Protein AF-T1JDV1-F1 (afdb_monomer)

InterPro domains:
  IPR020338 SMN complex, gem-associated protein 7 [PF11095] (2-60)
  IPR020338 SMN complex, gem-associated protein 7 [PTHR14679] (3-60)

Foldseek 3Di:
DQPQAQFWKWFQFPPRAIKIWGFHDADPVRQWTWTAQIQDPVGTDGTDIDGCNGTPDMDTDD

Organism: Strigamia maritima (NCBI:txid126957)

Mean predicted aligned error: 3.44 Å

Secondary structure (DSSP, 8-state):
--S-TTEEEEEEESTT-EEEEEEEEE-TTSSEEEEEEEEETTEEEEEEEEEGGGEEEEEE--

Structure (mmCIF, N/CA/C/O backbone):
data_AF-T1JDV1-F1
#
_entry.id   AF-T1JDV1-F1
#
loop_
_atom_site.group_PDB
_atom_site.id
_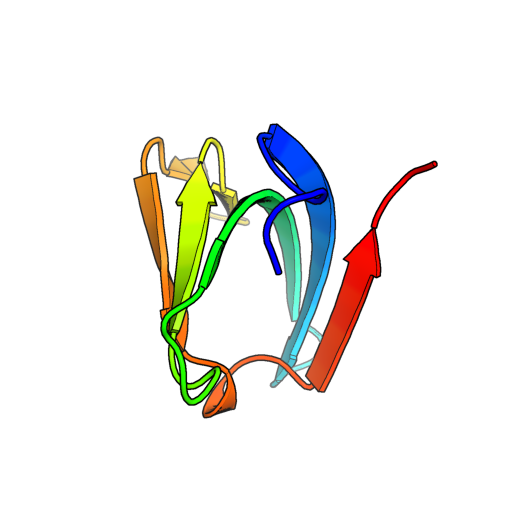atom_site.type_symbol
_atom_site.label_atom_id
_atom_site.label_alt_id
_atom_site.label_comp_id
_atom_site.label_asym_id
_atom_site.label_entity_id
_atom_site.label_seq_id
_atom_site.pdbx_PDB_ins_code
_atom_site.Cartn_x
_atom_site.Cartn_y
_atom_site.Cartn_z
_atom_site.occupancy
_atom_site.B_iso_or_equiv
_atom_site.auth_seq_id
_atom_site.auth_comp_id
_atom_site.auth_asym_id
_atom_site.auth_atom_id
_atom_site.pdbx_PDB_model_num
ATOM 1 N N . MET A 1 1 ? 1.233 7.695 -12.764 1.00 58.91 1 MET A N 1
ATOM 2 C CA . MET A 1 1 ? 1.994 8.180 -11.592 1.00 58.91 1 MET A CA 1
ATOM 3 C C . MET A 1 1 ? 3.494 7.979 -11.818 1.00 58.91 1 MET A C 1
ATOM 5 O O . MET A 1 1 ? 4.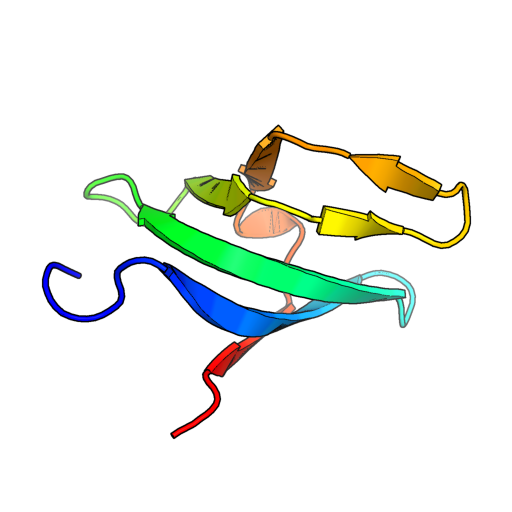031 6.970 -11.399 1.00 58.91 1 MET A O 1
ATOM 9 N N . THR A 1 2 ? 4.180 8.882 -12.523 1.00 55.56 2 THR A N 1
ATOM 10 C CA . THR A 1 2 ? 5.612 8.713 -12.876 1.00 55.56 2 THR A CA 1
ATOM 11 C C . THR A 1 2 ? 6.588 9.359 -11.882 1.00 55.56 2 THR A C 1
ATOM 13 O O . THR A 1 2 ? 7.781 9.097 -11.952 1.00 55.56 2 THR A O 1
ATOM 16 N N . SER A 1 3 ? 6.098 10.179 -10.943 1.00 64.44 3 SER A N 1
ATOM 17 C CA . SER A 1 3 ? 6.920 10.952 -9.990 1.00 64.44 3 SER A CA 1
ATOM 18 C C . SER A 1 3 ? 6.994 10.352 -8.573 1.00 64.44 3 SER A C 1
ATOM 20 O O . SER A 1 3 ? 7.542 10.988 -7.676 1.00 64.44 3 SER A O 1
ATOM 22 N N . LEU A 1 4 ? 6.413 9.173 -8.336 1.00 68.00 4 LEU A N 1
ATOM 23 C CA . LEU A 1 4 ? 6.270 8.595 -6.987 1.00 68.00 4 LEU A CA 1
ATOM 24 C C . LEU A 1 4 ? 7.279 7.486 -6.675 1.00 68.00 4 LEU A C 1
ATOM 26 O O . LEU A 1 4 ? 7.137 6.816 -5.659 1.00 68.00 4 LEU A O 1
ATOM 30 N N . ASN A 1 5 ? 8.273 7.290 -7.540 1.00 75.69 5 ASN A N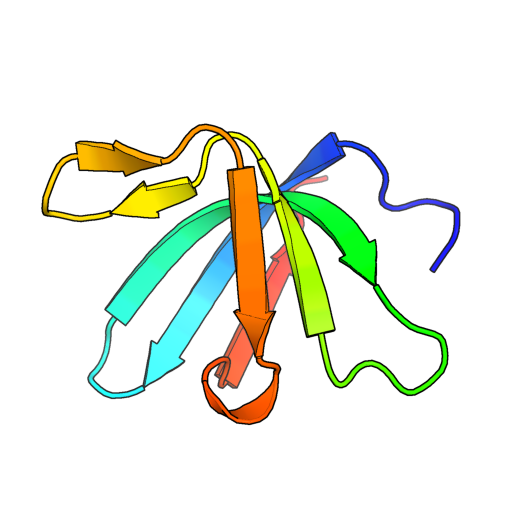 1
ATOM 31 C CA . ASN A 1 5 ? 9.173 6.147 -7.459 1.00 75.69 5 ASN A CA 1
ATOM 32 C C . ASN A 1 5 ? 9.961 6.133 -6.144 1.00 75.69 5 ASN A C 1
ATOM 34 O O . ASN A 1 5 ? 10.609 7.116 -5.784 1.00 75.69 5 ASN A O 1
ATOM 38 N N . ASP A 1 6 ? 9.913 4.981 -5.479 1.00 83.62 6 ASP A N 1
ATOM 39 C CA . ASP A 1 6 ? 10.640 4.639 -4.257 1.00 83.62 6 ASP A CA 1
ATOM 40 C C . ASP A 1 6 ? 10.386 5.621 -3.095 1.00 83.62 6 ASP A C 1
ATOM 42 O O . ASP A 1 6 ? 11.242 5.845 -2.239 1.00 83.62 6 ASP A O 1
ATOM 46 N N . LYS A 1 7 ? 9.183 6.210 -3.044 1.00 89.06 7 LYS A N 1
ATOM 47 C CA . LYS A 1 7 ? 8.763 7.057 -1.924 1.00 89.06 7 LYS A CA 1
ATOM 48 C C . LYS A 1 7 ? 8.180 6.215 -0.796 1.00 89.06 7 LYS A C 1
ATOM 50 O O . LYS A 1 7 ? 7.221 5.460 -0.997 1.00 89.06 7 LYS A O 1
ATOM 55 N N . ALA A 1 8 ? 8.711 6.411 0.410 1.00 94.62 8 ALA A N 1
ATOM 56 C CA . ALA A 1 8 ? 8.163 5.828 1.625 1.00 94.62 8 ALA A CA 1
ATOM 57 C C . ALA A 1 8 ? 6.682 6.212 1.761 1.00 94.62 8 ALA A C 1
ATOM 59 O O . ALA A 1 8 ? 6.305 7.387 1.738 1.00 94.62 8 ALA A O 1
ATOM 60 N N . THR A 1 9 ? 5.831 5.196 1.848 1.00 95.88 9 THR A N 1
ATOM 61 C CA . THR A 1 9 ? 4.381 5.348 1.804 1.00 95.88 9 THR A CA 1
ATOM 62 C C . THR A 1 9 ? 3.742 4.507 2.899 1.00 95.88 9 THR A C 1
ATOM 64 O O . THR A 1 9 ? 4.071 3.338 3.111 1.00 95.88 9 THR A O 1
ATOM 67 N N . THR A 1 10 ? 2.804 5.114 3.622 1.00 96.94 10 THR A N 1
ATOM 68 C CA . THR A 1 10 ? 1.962 4.415 4.595 1.00 96.94 10 THR A CA 1
ATOM 69 C C . THR A 1 10 ? 0.630 4.073 3.944 1.00 96.94 10 THR A C 1
ATOM 71 O O . THR A 1 10 ? -0.060 4.970 3.464 1.00 96.94 10 THR A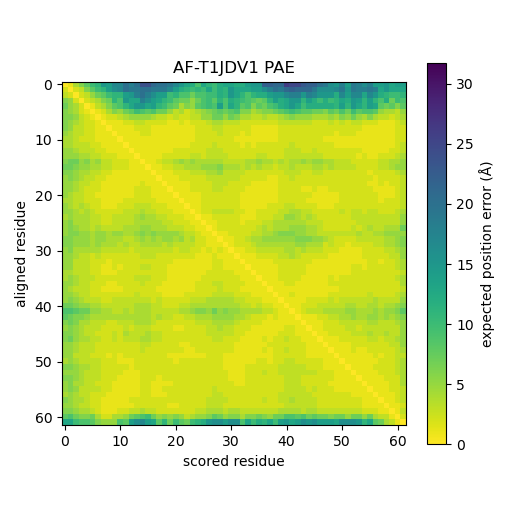 O 1
ATOM 74 N N . PHE A 1 11 ? 0.250 2.799 3.971 1.00 97.00 11 PHE A N 1
ATOM 75 C CA . PHE A 1 11 ? -1.018 2.299 3.452 1.00 97.00 11 PHE A CA 1
ATOM 76 C C . PHE A 1 11 ? -1.939 1.964 4.623 1.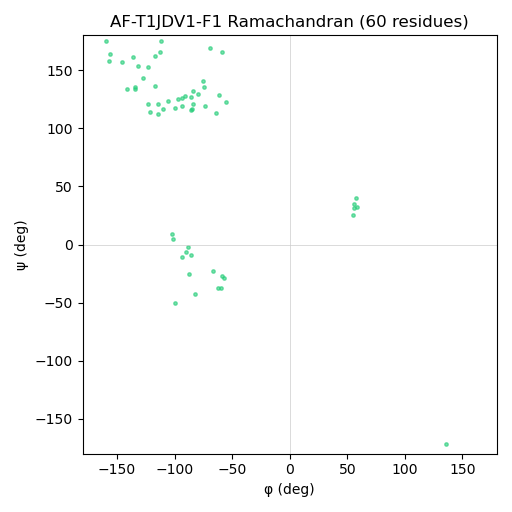00 97.00 11 PHE A C 1
ATOM 78 O O . PHE A 1 11 ? -1.580 1.178 5.504 1.00 97.00 11 PHE A O 1
ATOM 85 N N . ASN A 1 12 ? -3.122 2.569 4.627 1.00 97.19 12 ASN A N 1
ATOM 86 C CA . ASN A 1 12 ? -4.215 2.206 5.517 1.00 97.19 12 ASN A CA 1
ATOM 87 C C . ASN A 1 12 ? -5.104 1.211 4.771 1.00 97.19 12 ASN A C 1
ATOM 89 O O . ASN A 1 12 ? -5.639 1.535 3.711 1.00 97.19 12 ASN A O 1
ATOM 93 N N . MET A 1 13 ? -5.237 0.012 5.316 1.00 96.19 13 MET A N 1
ATOM 94 C CA . MET A 1 13 ? -5.959 -1.118 4.740 1.00 96.19 13 MET A CA 1
ATOM 95 C C . MET A 1 13 ? -7.209 -1.429 5.574 1.00 96.19 13 MET A C 1
ATOM 97 O O . MET A 1 13 ? -7.433 -0.823 6.627 1.00 96.19 13 MET A O 1
ATOM 101 N N . HIS A 1 14 ? -8.026 -2.374 5.110 1.00 95.56 14 HIS A N 1
ATOM 102 C CA . HIS A 1 14 ? -9.153 -2.897 5.893 1.00 95.56 14 HIS A CA 1
ATOM 103 C C . HIS A 1 14 ? -8.697 -3.505 7.229 1.00 95.56 14 HIS A C 1
ATOM 105 O O . HIS A 1 14 ? -7.506 -3.726 7.465 1.00 95.56 14 HIS A O 1
ATOM 111 N N . GLU A 1 15 ? -9.650 -3.739 8.132 1.00 94.88 15 GLU A N 1
ATOM 112 C CA . GLU A 1 15 ? -9.389 -4.298 9.470 1.00 94.88 15 GLU A CA 1
ATOM 113 C C . GLU A 1 15 ? -8.409 -3.462 10.313 1.00 94.88 15 GLU A C 1
ATOM 115 O O . GLU A 1 15 ? -7.626 -3.991 11.100 1.00 94.88 15 GLU A O 1
ATOM 120 N N . ASN A 1 16 ? -8.416 -2.134 10.125 1.00 92.12 16 ASN A N 1
ATOM 121 C CA . ASN A 1 16 ? -7.515 -1.191 10.802 1.00 92.12 16 ASN A CA 1
ATOM 122 C C . ASN A 1 16 ? -6.019 -1.543 10.626 1.00 92.12 16 ASN A C 1
ATOM 124 O O . ASN A 1 16 ? -5.172 -1.190 11.452 1.00 92.12 16 ASN A O 1
ATOM 128 N N . THR A 1 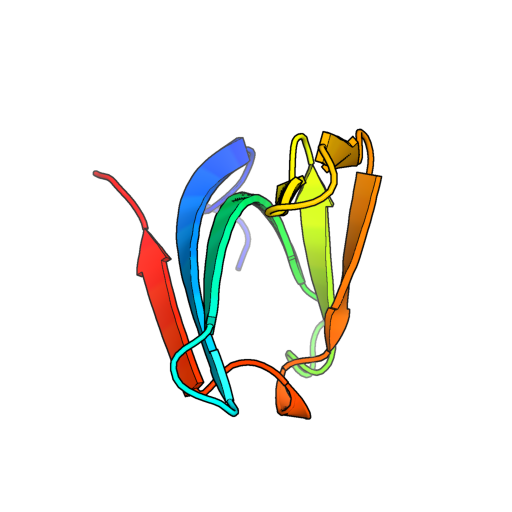17 ? -5.685 -2.247 9.541 1.00 94.75 17 THR A N 1
ATOM 129 C CA . THR A 1 17 ? -4.314 -2.648 9.239 1.00 94.75 17 THR A CA 1
ATOM 130 C C . THR A 1 17 ? -3.557 -1.472 8.637 1.00 94.75 17 THR A C 1
ATOM 132 O O . THR A 1 17 ? -4.005 -0.841 7.681 1.00 94.75 17 THR A O 1
ATOM 135 N N . LYS A 1 18 ? -2.375 -1.175 9.182 1.00 96.31 18 LYS A N 1
ATOM 136 C CA . LYS A 1 18 ? -1.488 -0.127 8.673 1.00 96.31 18 LYS A CA 1
ATOM 137 C C . LYS A 1 18 ? -0.130 -0.721 8.345 1.00 96.31 18 LYS A C 1
ATOM 139 O O . LYS A 1 18 ? 0.539 -1.254 9.228 1.00 96.31 18 LYS A O 1
ATOM 144 N N . VAL A 1 19 ? 0.281 -0.595 7.089 1.00 96.56 19 VAL A N 1
ATOM 145 C CA . VAL A 1 19 ? 1.567 -1.107 6.599 1.00 96.56 19 VAL A CA 1
ATOM 146 C C . VAL A 1 19 ? 2.385 0.013 5.973 1.00 96.56 19 VAL A C 1
ATOM 148 O O . VAL A 1 19 ? 1.843 1.009 5.492 1.00 96.56 19 VAL A O 1
ATOM 151 N N . ARG A 1 20 ? 3.708 -0.137 5.999 1.00 97.19 20 ARG A N 1
ATOM 152 C CA . ARG A 1 20 ? 4.650 0.796 5.370 1.00 97.19 20 ARG A CA 1
ATOM 153 C C . ARG A 1 20 ? 5.411 0.081 4.271 1.00 97.19 20 ARG A C 1
ATOM 155 O O . ARG A 1 20 ? 5.838 -1.050 4.481 1.00 97.19 20 ARG A O 1
ATOM 162 N N . ALA A 1 21 ? 5.573 0.735 3.131 1.00 96.81 21 ALA A N 1
ATOM 163 C CA . ALA A 1 21 ? 6.361 0.232 2.015 1.00 96.81 21 ALA A CA 1
ATOM 164 C C . ALA A 1 21 ? 6.846 1.394 1.144 1.00 96.81 21 ALA A C 1
ATOM 166 O O . ALA A 1 21 ? 6.291 2.492 1.204 1.00 96.81 21 ALA A O 1
ATOM 167 N N . ASP A 1 22 ? 7.834 1.137 0.299 1.00 95.38 22 ASP A N 1
ATOM 168 C CA . ASP A 1 22 ? 8.263 2.083 -0.725 1.00 95.38 22 ASP A CA 1
ATOM 169 C C . ASP A 1 22 ? 7.365 1.893 -1.946 1.00 95.38 22 ASP A C 1
ATOM 171 O O . ASP A 1 22 ? 7.337 0.809 -2.537 1.00 95.38 22 ASP A O 1
ATOM 175 N N . LEU A 1 23 ? 6.590 2.919 -2.300 1.00 94.00 23 LEU A N 1
ATOM 176 C CA . LEU A 1 23 ? 5.746 2.882 -3.489 1.00 94.00 23 LEU A CA 1
ATOM 177 C C . LEU A 1 23 ? 6.638 3.021 -4.720 1.00 94.00 23 LEU A C 1
ATOM 179 O O . LEU A 1 23 ? 7.322 4.024 -4.883 1.00 94.00 23 LEU A O 1
ATOM 183 N N . CYS A 1 24 ? 6.641 2.017 -5.589 1.00 92.75 24 CYS A N 1
ATOM 184 C CA . CYS A 1 24 ? 7.480 2.021 -6.781 1.00 92.75 24 CYS A CA 1
ATOM 185 C C . CYS A 1 24 ? 6.680 2.427 -8.016 1.00 92.75 24 CYS A C 1
ATOM 187 O O . CYS A 1 24 ? 7.104 3.302 -8.761 1.00 92.75 24 CYS A O 1
ATOM 189 N N . SER A 1 25 ? 5.530 1.791 -8.246 1.00 91.69 25 SER A N 1
ATOM 190 C CA . SER A 1 25 ? 4.683 2.070 -9.407 1.00 91.69 25 SER A CA 1
ATOM 191 C C . SER A 1 25 ? 3.244 1.599 -9.191 1.00 91.69 25 SER A C 1
ATOM 193 O O . SER A 1 25 ? 2.909 0.981 -8.180 1.00 91.69 25 SER A O 1
ATOM 195 N N . CYS A 1 26 ? 2.382 1.896 -10.157 1.00 91.44 26 CYS A N 1
ATOM 196 C CA . CYS A 1 26 ? 1.044 1.333 -10.275 1.00 91.44 26 CYS A CA 1
ATOM 197 C C . CYS A 1 26 ? 0.781 0.947 -11.733 1.00 91.44 26 CYS A C 1
ATOM 199 O O . CYS A 1 26 ? 1.459 1.448 -12.638 1.00 91.44 26 CYS A O 1
ATOM 201 N N . ASP A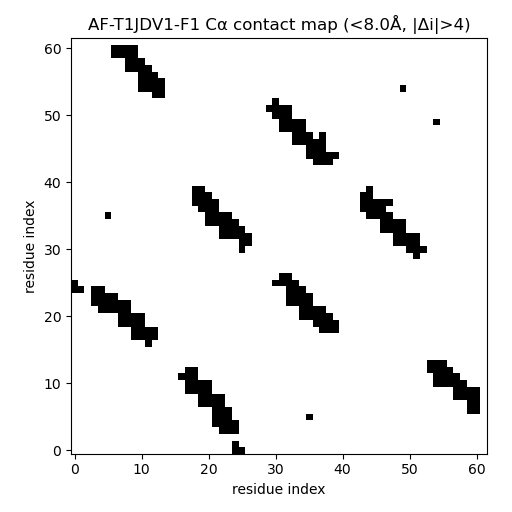 1 27 ? -0.208 0.091 -11.964 1.00 91.12 27 ASP A N 1
ATOM 202 C CA . ASP A 1 27 ? -0.771 -0.081 -13.303 1.00 91.12 27 ASP A CA 1
ATOM 203 C C . ASP A 1 27 ? -1.561 1.169 -13.745 1.00 91.12 27 ASP A C 1
ATOM 205 O O . ASP A 1 27 ? -1.774 2.110 -12.974 1.00 91.12 27 ASP A O 1
ATOM 209 N N . VAL A 1 28 ? -1.934 1.220 -15.028 1.00 88.88 28 VAL A N 1
ATOM 210 C CA . VAL A 1 28 ? -2.597 2.391 -15.635 1.00 88.88 28 VAL A CA 1
ATOM 211 C C . VAL A 1 28 ? -3.950 2.666 -14.978 1.00 88.88 28 VAL A C 1
ATOM 213 O O . VAL A 1 28 ? -4.285 3.824 -14.734 1.00 88.88 28 VAL A O 1
ATOM 216 N N . ASP A 1 29 ? -4.669 1.599 -14.634 1.00 92.81 29 ASP A N 1
ATOM 217 C CA . ASP A 1 29 ? -6.011 1.657 -14.050 1.00 92.81 29 ASP A CA 1
ATOM 218 C C . ASP A 1 29 ? -6.000 1.749 -12.514 1.00 92.81 29 ASP A C 1
ATOM 220 O O . ASP A 1 29 ? -7.051 1.867 -11.887 1.00 92.81 29 ASP A O 1
ATOM 224 N N . VAL A 1 30 ? -4.814 1.729 -11.894 1.00 89.56 30 VAL A N 1
ATOM 225 C CA . VAL A 1 30 ? -4.606 1.829 -10.441 1.00 89.56 30 VAL A CA 1
ATOM 226 C C . VAL A 1 30 ? -5.353 0.726 -9.671 1.00 89.56 30 VAL A C 1
ATOM 228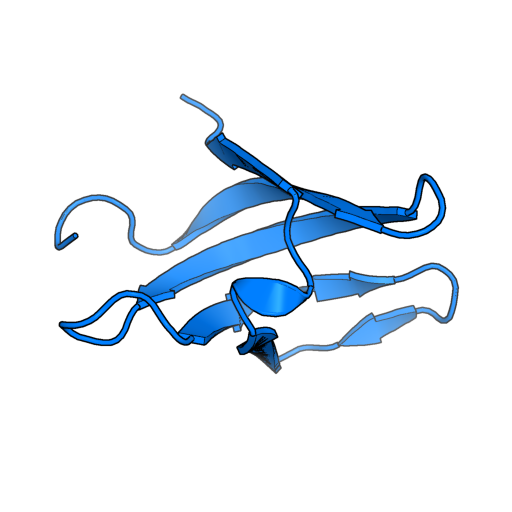 O O . VAL A 1 30 ? -5.926 0.944 -8.604 1.00 89.56 30 VAL A O 1
ATOM 231 N N . LEU A 1 31 ? -5.343 -0.491 -10.208 1.00 94.69 31 LEU A N 1
ATOM 232 C CA . LEU A 1 31 ? -5.850 -1.696 -9.549 1.00 94.69 31 LEU A CA 1
ATOM 233 C C . LEU A 1 31 ? -4.769 -2.360 -8.693 1.00 94.69 31 LEU A C 1
ATOM 235 O O . LEU A 1 31 ? -5.073 -3.025 -7.698 1.00 94.69 31 LEU A O 1
ATOM 239 N N . HIS A 1 32 ? -3.502 -2.134 -9.044 1.00 95.12 32 HIS A N 1
ATOM 240 C CA . HIS A 1 32 ? -2.361 -2.719 -8.359 1.00 95.12 32 HIS A CA 1
ATOM 241 C C . HIS A 1 32 ? -1.271 -1.688 -8.079 1.00 95.12 32 HIS A C 1
ATOM 243 O O . HIS A 1 32 ? -0.875 -0.907 -8.944 1.00 95.12 32 HIS A O 1
ATOM 249 N N . LEU A 1 33 ? -0.744 -1.734 -6.858 1.00 95.06 33 LEU A N 1
ATOM 250 C CA . LEU A 1 33 ? 0.371 -0.921 -6.392 1.00 95.06 33 LEU A CA 1
ATOM 251 C C . LEU A 1 33 ? 1.581 -1.831 -6.203 1.00 95.06 33 LEU A C 1
ATOM 253 O O . LEU A 1 33 ? 1.571 -2.739 -5.368 1.00 95.06 33 LEU A O 1
ATOM 257 N N . PHE A 1 34 ? 2.625 -1.589 -6.984 1.00 95.12 34 PHE A N 1
ATOM 258 C CA . PHE A 1 34 ? 3.893 -2.281 -6.837 1.00 95.12 34 PHE A CA 1
ATOM 259 C C . PHE A 1 34 ? 4.720 -1.582 -5.764 1.00 95.12 34 PHE A C 1
ATOM 261 O O . PHE A 1 34 ? 5.018 -0.387 -5.873 1.00 95.12 34 PHE A O 1
ATOM 268 N N . VAL A 1 35 ? 5.081 -2.332 -4.724 1.00 95.81 35 VAL A N 1
ATOM 269 C CA . VAL A 1 35 ? 5.799 -1.805 -3.565 1.00 95.81 35 VAL A CA 1
ATOM 270 C C . VAL A 1 35 ? 6.994 -2.676 -3.198 1.00 95.81 35 VAL A C 1
ATOM 272 O O . VAL A 1 35 ? 7.012 -3.890 -3.428 1.00 95.81 35 VAL A O 1
ATOM 275 N N . LYS A 1 36 ? 7.990 -2.055 -2.573 1.00 96.06 36 LYS A N 1
ATOM 276 C CA . LYS A 1 36 ? 9.151 -2.738 -1.994 1.00 96.06 36 LYS A CA 1
ATOM 277 C C . LYS A 1 36 ? 9.206 -2.530 -0.493 1.00 96.06 36 LYS A C 1
ATOM 279 O O . LYS A 1 36 ? 8.597 -1.609 0.044 1.00 96.06 36 LYS A O 1
ATOM 284 N N . ASN A 1 37 ? 9.976 -3.380 0.181 1.00 96.62 37 ASN A N 1
ATOM 285 C CA . ASN A 1 37 ? 10.249 -3.252 1.612 1.00 96.62 37 ASN A CA 1
ATOM 286 C C . ASN A 1 37 ? 8.972 -3.196 2.475 1.00 96.62 37 ASN A C 1
ATOM 288 O O . ASN A 1 37 ? 8.948 -2.508 3.493 1.00 96.62 37 ASN A O 1
ATOM 292 N N . LEU A 1 38 ? 7.925 -3.928 2.081 1.00 97.31 38 LEU A N 1
ATOM 293 C CA . LEU A 1 38 ? 6.639 -3.936 2.769 1.00 97.31 38 LEU A CA 1
ATOM 294 C C . LEU A 1 38 ? 6.797 -4.507 4.181 1.00 97.31 38 LEU A C 1
ATOM 296 O O . LEU A 1 38 ? 7.066 -5.695 4.366 1.00 97.31 38 LEU A O 1
ATOM 300 N N . GLN A 1 39 ? 6.605 -3.656 5.179 1.00 97.19 39 GLN A N 1
ATOM 301 C CA . GLN A 1 39 ? 6.618 -4.031 6.580 1.00 97.19 39 GLN A CA 1
ATOM 302 C C . GLN A 1 39 ? 5.230 -4.521 6.993 1.00 97.19 39 GLN A C 1
ATOM 304 O O . GLN A 1 39 ? 4.268 -3.752 7.022 1.00 97.19 39 GLN A O 1
ATOM 309 N N . THR A 1 40 ? 5.150 -5.796 7.358 1.00 92.81 40 THR A N 1
ATOM 310 C CA . THR A 1 40 ? 3.957 -6.420 7.938 1.00 92.81 40 THR A CA 1
ATOM 311 C C . THR A 1 40 ? 4.221 -6.800 9.400 1.00 92.81 40 THR A C 1
ATOM 313 O O . THR A 1 40 ? 5.387 -6.857 9.812 1.00 92.81 40 THR A O 1
ATOM 316 N N . PRO A 1 41 ? 3.178 -7.112 10.191 1.00 86.81 41 PRO A N 1
ATOM 317 C CA . PRO A 1 41 ? 3.353 -7.656 11.540 1.00 86.81 41 PRO A CA 1
ATOM 318 C C . PRO A 1 41 ? 4.143 -8.973 11.581 1.00 86.81 41 PRO A C 1
ATOM 320 O O . PRO A 1 41 ? 4.794 -9.262 12.578 1.00 86.81 41 PRO A O 1
ATOM 323 N N . LEU A 1 42 ? 4.112 -9.758 10.498 1.00 92.25 42 LEU A N 1
ATOM 324 C CA . LEU A 1 42 ? 4.817 -11.040 10.391 1.00 92.25 42 LEU A CA 1
ATOM 325 C C . LEU A 1 42 ? 6.273 -10.891 9.931 1.00 92.25 42 LEU A C 1
ATOM 327 O O . LEU A 1 42 ? 7.028 -11.859 9.949 1.00 92.25 42 LEU A O 1
ATOM 331 N N . GLY A 1 43 ? 6.673 -9.692 9.506 1.00 93.88 43 GLY A N 1
ATOM 332 C CA . GLY A 1 43 ? 8.012 -9.418 9.007 1.00 93.88 43 GLY A CA 1
ATOM 333 C C . GLY A 1 43 ? 8.019 -8.572 7.741 1.00 93.88 43 GLY A C 1
ATOM 334 O O . GLY A 1 43 ? 7.002 -8.022 7.308 1.00 93.88 43 GLY A O 1
ATOM 335 N N . LYS A 1 44 ? 9.212 -8.451 7.159 1.00 97.12 44 LYS A N 1
ATOM 336 C CA . LYS A 1 44 ? 9.461 -7.647 5.965 1.00 97.12 44 LYS A CA 1
ATOM 337 C C . LYS A 1 44 ? 9.346 -8.507 4.712 1.00 97.12 44 LYS A C 1
ATOM 339 O O . LYS A 1 44 ? 10.058 -9.497 4.577 1.00 97.12 44 LYS A O 1
ATOM 344 N N . GLN A 1 45 ? 8.512 -8.073 3.777 1.00 97.06 45 GLN A N 1
ATOM 345 C CA . GLN A 1 45 ? 8.422 -8.641 2.440 1.00 97.06 45 GLN A CA 1
ATOM 346 C C . GLN A 1 45 ? 9.221 -7.755 1.462 1.00 97.06 45 GLN A C 1
ATOM 348 O O . GLN A 1 45 ? 8.878 -6.579 1.303 1.00 97.06 45 GLN A O 1
ATOM 353 N N . PRO A 1 46 ? 10.291 -8.257 0.809 1.00 96.44 46 PRO A N 1
ATOM 354 C CA . PRO A 1 46 ? 11.128 -7.433 -0.065 1.00 96.44 46 PRO A CA 1
ATOM 355 C C . PRO A 1 46 ? 10.375 -6.809 -1.242 1.00 96.44 46 PRO A C 1
ATOM 357 O O . PRO A 1 46 ? 10.643 -5.658 -1.584 1.00 96.44 46 PRO A O 1
ATOM 360 N N . VAL A 1 47 ? 9.428 -7.543 -1.832 1.00 96.31 47 VAL A N 1
ATOM 361 C CA . VAL A 1 47 ? 8.625 -7.106 -2.981 1.00 96.31 47 VAL A CA 1
ATOM 362 C C . VAL A 1 47 ? 7.191 -7.597 -2.818 1.00 96.31 47 VAL A C 1
ATOM 364 O O . VAL A 1 47 ? 6.973 -8.766 -2.500 1.00 96.31 47 VAL A O 1
ATOM 367 N N . ALA A 1 48 ? 6.215 -6.721 -3.049 1.00 96.88 48 ALA A N 1
ATOM 368 C CA . ALA A 1 48 ? 4.803 -7.068 -2.979 1.00 96.88 48 ALA A CA 1
ATOM 369 C C . ALA A 1 48 ? 3.972 -6.291 -4.008 1.00 96.88 48 ALA A C 1
ATOM 371 O O . ALA A 1 48 ? 4.341 -5.203 -4.452 1.00 96.88 48 ALA A O 1
ATOM 372 N N . LEU A 1 49 ? 2.820 -6.861 -4.351 1.00 96.25 49 LEU A N 1
ATOM 373 C CA . LEU A 1 49 ? 1.784 -6.217 -5.144 1.00 96.25 49 LEU A CA 1
ATOM 374 C C . LEU A 1 49 ? 0.556 -6.045 -4.249 1.00 96.25 49 LEU A C 1
ATOM 376 O O . LEU A 1 49 ? -0.051 -7.035 -3.841 1.00 96.25 49 LEU A O 1
ATOM 380 N N . LEU A 1 50 ? 0.210 -4.807 -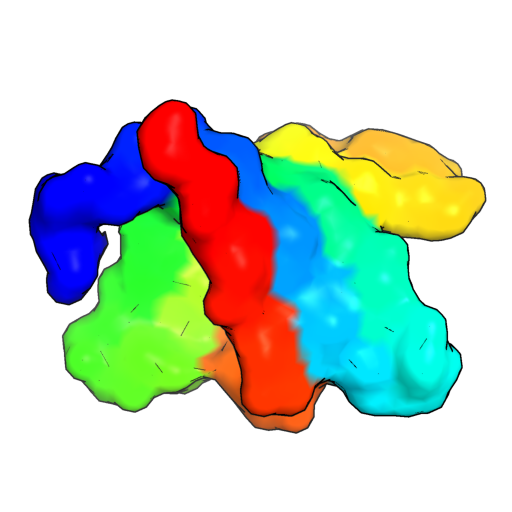3.912 1.00 96.81 50 LEU A N 1
ATOM 381 C CA . LEU A 1 50 ? -0.998 -4.509 -3.146 1.00 96.81 50 LEU A CA 1
ATOM 382 C C . LEU A 1 50 ? -2.146 -4.255 -4.117 1.00 96.81 50 LEU A C 1
ATOM 384 O O . LEU A 1 50 ? -2.023 -3.418 -5.009 1.00 96.81 50 LEU A O 1
ATOM 388 N N . ARG A 1 51 ? -3.271 -4.948 -3.941 1.00 97.12 51 ARG A N 1
ATOM 389 C CA . ARG A 1 51 ? -4.502 -4.611 -4.663 1.00 97.12 51 ARG A CA 1
ATOM 390 C C . ARG A 1 51 ? -5.094 -3.355 -4.050 1.00 97.12 51 ARG A C 1
ATOM 392 O O . ARG A 1 51 ? -5.188 -3.257 -2.826 1.00 97.12 51 ARG A O 1
ATOM 399 N N . THR A 1 52 ? -5.535 -2.414 -4.871 1.00 96.44 52 THR A N 1
ATOM 400 C CA . THR A 1 52 ? -6.158 -1.189 -4.352 1.00 96.44 52 THR A CA 1
ATOM 401 C C . THR A 1 52 ? -7.490 -1.450 -3.664 1.00 96.44 52 THR A C 1
ATOM 403 O O . THR A 1 52 ? -7.840 -0.703 -2.760 1.00 96.44 52 THR A O 1
ATOM 406 N N . SER A 1 53 ? -8.171 -2.562 -3.967 1.00 97.25 53 SER A N 1
ATOM 407 C CA . SER A 1 53 ? -9.345 -3.025 -3.208 1.00 97.25 53 SER A CA 1
ATOM 408 C C . SER A 1 53 ? -9.060 -3.246 -1.720 1.00 97.25 53 SER A C 1
ATOM 410 O O . SER A 1 53 ? -9.960 -3.109 -0.893 1.00 97.25 53 SER A O 1
ATOM 412 N N . ASP A 1 54 ? -7.813 -3.586 -1.385 1.00 96.44 54 ASP A N 1
ATOM 413 C CA . ASP A 1 54 ? -7.378 -3.878 -0.022 1.00 96.44 54 ASP A CA 1
ATOM 414 C C . ASP A 1 54 ? -6.888 -2.601 0.704 1.00 96.44 54 ASP A C 1
ATOM 416 O O . ASP A 1 54 ? -6.612 -2.638 1.903 1.00 96.44 54 ASP A O 1
ATOM 420 N N . VAL A 1 55 ? -6.785 -1.464 -0.004 1.00 97.00 55 VAL A N 1
ATOM 421 C CA . VAL A 1 55 ? -6.233 -0.188 0.479 1.00 97.00 55 VAL A CA 1
ATOM 422 C C . VAL A 1 55 ? -7.329 0.880 0.529 1.00 97.00 55 VAL A C 1
ATOM 424 O O . VAL A 1 55 ? -7.905 1.255 -0.483 1.00 97.00 55 VAL A O 1
ATOM 427 N N . ILE A 1 56 ? -7.571 1.437 1.713 1.00 97.69 56 ILE A N 1
ATOM 428 C CA . ILE A 1 56 ? -8.542 2.520 1.932 1.00 97.69 56 ILE A CA 1
ATOM 429 C C . ILE A 1 56 ? -7.923 3.875 1.574 1.00 97.69 56 ILE A C 1
ATOM 431 O O . ILE A 1 56 ? -8.562 4.735 0.975 1.00 97.69 56 ILE A O 1
ATOM 435 N N . SER A 1 57 ? -6.672 4.098 1.979 1.00 96.38 57 SER A N 1
ATOM 436 C CA . SER A 1 57 ? -5.921 5.311 1.646 1.00 96.38 57 SER A CA 1
ATOM 437 C C . SER A 1 57 ? -4.422 5.066 1.731 1.00 96.38 57 SER A C 1
ATOM 439 O O . SER A 1 57 ? -3.960 4.172 2.442 1.00 96.38 57 SER A O 1
ATOM 441 N N . LEU A 1 58 ? -3.651 5.898 1.036 1.00 95.31 58 LEU A N 1
ATOM 442 C CA . LEU A 1 58 ? -2.198 5.920 1.131 1.00 95.31 58 LEU A CA 1
ATOM 443 C C . LEU A 1 58 ? -1.714 7.339 1.417 1.00 95.31 58 LEU A C 1
ATOM 445 O O . LEU A 1 58 ? -2.279 8.316 0.927 1.00 95.31 58 LEU A O 1
ATOM 449 N N . LYS A 1 59 ? -0.665 7.446 2.227 1.00 95.50 59 LYS A N 1
ATOM 450 C CA . LYS A 1 59 ? 0.008 8.701 2.548 1.00 95.50 59 LYS A CA 1
ATOM 451 C C . LYS A 1 59 ? 1.466 8.582 2.142 1.00 95.50 59 LYS A C 1
ATOM 453 O O . LYS A 1 59 ? 2.204 7.793 2.730 1.00 95.50 59 LYS A O 1
ATOM 458 N N . ILE A 1 60 ? 1.848 9.382 1.159 1.00 92.12 60 ILE A N 1
ATOM 459 C CA . ILE A 1 60 ? 3.223 9.494 0.676 1.00 92.12 60 ILE A CA 1
ATOM 460 C C . ILE A 1 60 ? 3.960 10.492 1.572 1.00 92.12 60 ILE A C 1
ATOM 462 O O . ILE A 1 60 ? 3.425 11.560 1.883 1.00 92.12 60 ILE A O 1
ATOM 466 N N . GLU A 1 61 ? 5.153 10.129 2.030 1.00 86.88 61 GLU A N 1
ATOM 467 C CA . GLU A 1 61 ? 6.032 11.046 2.757 1.00 86.88 61 GLU A CA 1
ATOM 468 C C . GLU A 1 61 ? 6.680 12.044 1.777 1.00 86.88 61 GLU A C 1
ATOM 470 O O . GLU A 1 61 ? 6.993 11.687 0.637 1.00 86.88 61 GLU A O 1
ATOM 475 N N . ALA A 1 62 ? 6.808 13.309 2.201 1.00 70.00 62 ALA A N 1
ATOM 476 C CA . ALA A 1 62 ? 7.330 14.406 1.376 1.00 70.00 62 ALA A CA 1
ATOM 477 C C . ALA A 1 62 ? 8.812 14.191 1.021 1.00 70.00 62 ALA A C 1
ATOM 479 O O . ALA A 1 62 ? 9.609 13.980 1.958 1.00 70.00 62 ALA A O 1
#

pLDDT: mean 91.75, std 9.33, range [55.56, 97.69]

Solvent-accessible surface area (backbone atoms only — not comparable to full-atom values): 3544 Å² total; per-residue (Å²): 124,89,87,49,60,67,34,53,27,41,39,37,29,65,93,84,38,74,36,41,26,24,35,48,43,58,51,95,84,56,56,37,37,39,31,30,57,33,42,50,99,91,44,74,39,69,68,48,74,45,49,41,92,54,44,79,48,74,47,73,61,133

Sequence (62 aa):
MTSLNDKATTFNMHENTKVRADLCSCDVDVLHLFVKNLQTPLGKQPVALLRTSDVISLKIEA

Nearest PDB structures (foldseek):
  7bbl-assembly1_B  TM=9.284E-01  e=5.486E-06  Homo sapiens
  1y96-assembly2_D  TM=8.324E-01  e=2.881E-05  Homo sapiens
  4m7a-assembly3_H  TM=8.418E-01  e=6.268E-04  Saccharomyces cerevisiae S288C
  5mkn-assembly4_Y  TM=8.492E-01  e=1.617E-03  Methanococcus vannielii
  6f9w-assembly1_A-2  TM=7.784E-01  e=4.171E-03  Homo sapiens

Radius of gyration: 10.68 Å; Cα contacts (8 Å, |Δi|>4): 136; chains: 1; bounding box: 20×25×27 Å